Protein AF-A0A1I3EN34-F1 (afdb_monomer_lite)

Sequence (151 aa):
MPMSTQDRLSWRRWNLDYTKRLLANDPESQMARAVLSCWPARIQHALGTRFGLTKDEPTTEPETRTYTAFCHQRNGVGTIWIGTVEVPIRDYREDEQMEAVYQARCACARDWGWHFEAADGSSREDISEIVCMGLAEGDVTIAMWDDTHLE

Radius of gyration: 20.47 Å; chains: 1; bounding box: 42×38×58 Å

Organism: NCBI:txid442341

Structure (mmCIF, N/CA/C/O backbone):
data_AF-A0A1I3EN34-F1
#
_entry.id   AF-A0A1I3EN34-F1
#
loop_
_atom_site.group_PDB
_atom_site.id
_atom_site.type_symbol
_atom_site.label_atom_id
_atom_site.label_alt_id
_atom_site.label_comp_id
_atom_site.label_asym_id
_atom_site.label_entity_id
_atom_site.label_seq_id
_atom_site.pdbx_PDB_ins_code
_atom_site.Cartn_x
_atom_site.Cartn_y
_atom_site.Cartn_z
_atom_site.occupancy
_atom_site.B_iso_or_equiv
_atom_site.auth_seq_id
_atom_site.auth_comp_id
_atom_site.auth_asym_id
_atom_site.auth_atom_id
_atom_site.pdbx_PDB_model_num
ATOM 1 N N . MET A 1 1 ? -18.439 23.605 8.875 1.00 49.09 1 MET A N 1
ATOM 2 C CA . MET A 1 1 ? -17.143 23.901 8.230 1.00 49.09 1 MET A CA 1
ATOM 3 C C . MET A 1 1 ? -16.251 22.680 8.392 1.00 49.09 1 MET A C 1
ATOM 5 O O . MET A 1 1 ? -16.137 22.215 9.522 1.00 49.09 1 MET A O 1
ATOM 9 N N . PRO A 1 2 ? -15.702 22.098 7.316 1.00 56.72 2 PRO A N 1
ATOM 10 C CA . PRO A 1 2 ? -14.771 20.981 7.441 1.00 56.72 2 PRO A CA 1
ATOM 11 C C . PRO A 1 2 ? -13.474 21.462 8.110 1.00 56.72 2 PRO A C 1
ATOM 13 O O . PRO A 1 2 ? -12.905 22.466 7.697 1.00 56.72 2 PRO A O 1
ATOM 16 N N . MET A 1 3 ? -13.023 20.762 9.156 1.00 66.19 3 MET A N 1
ATOM 17 C CA . MET A 1 3 ? -11.712 21.009 9.774 1.00 66.19 3 MET A CA 1
ATOM 18 C C . MET A 1 3 ? -10.597 20.813 8.748 1.00 66.19 3 MET A C 1
ATOM 20 O O . MET A 1 3 ? -10.636 19.826 7.998 1.00 66.19 3 MET A O 1
ATOM 24 N N . SER A 1 4 ? -9.596 21.697 8.784 1.00 77.50 4 SER A N 1
ATOM 25 C CA . SER A 1 4 ? -8.367 21.545 8.008 1.00 77.50 4 SER A CA 1
ATOM 26 C C . SER A 1 4 ? -7.617 20.270 8.416 1.00 77.50 4 SER A C 1
ATOM 28 O O . SER A 1 4 ? -7.781 19.754 9.526 1.00 77.50 4 SER A O 1
ATOM 30 N N . THR A 1 5 ? -6.774 19.738 7.531 1.00 72.75 5 THR A N 1
ATOM 31 C CA . THR A 1 5 ? -5.978 18.527 7.798 1.00 72.75 5 THR A CA 1
ATOM 32 C C . THR A 1 5 ? -5.079 18.690 9.030 1.00 72.75 5 THR A C 1
ATOM 34 O O . THR A 1 5 ? -4.946 17.768 9.836 1.00 72.75 5 THR A O 1
ATOM 37 N N . GLN A 1 6 ? -4.528 19.888 9.236 1.00 74.06 6 GLN A N 1
ATOM 38 C CA . GLN A 1 6 ? -3.679 20.213 10.382 1.00 74.06 6 GLN A CA 1
ATOM 39 C C . GLN A 1 6 ? -4.465 20.250 11.703 1.00 74.06 6 GLN A C 1
ATOM 41 O O . GLN A 1 6 ? -3.983 19.754 12.729 1.00 74.06 6 GLN A O 1
ATOM 46 N N . ASP A 1 7 ? -5.706 20.741 11.672 1.00 73.88 7 ASP A N 1
ATOM 47 C CA . ASP A 1 7 ? -6.599 20.730 12.836 1.00 73.88 7 ASP A CA 1
ATOM 48 C C . ASP A 1 7 ? -7.008 19.302 13.209 1.00 73.88 7 ASP A C 1
ATOM 50 O O . ASP A 1 7 ? -7.019 18.945 14.387 1.00 73.88 7 ASP A O 1
ATOM 54 N N . ARG A 1 8 ? -7.261 18.440 12.212 1.00 73.06 8 ARG A N 1
ATOM 55 C CA . ARG A 1 8 ? -7.584 17.020 12.440 1.00 73.06 8 ARG A CA 1
ATOM 56 C C . ARG A 1 8 ? -6.437 16.273 13.115 1.00 73.06 8 ARG A C 1
ATOM 58 O O . ARG A 1 8 ? -6.676 15.504 14.045 1.00 73.06 8 ARG A O 1
ATOM 65 N N . LEU A 1 9 ? -5.197 16.497 12.678 1.00 74.50 9 LEU A N 1
ATOM 66 C CA . LEU A 1 9 ? -4.012 15.881 13.287 1.00 74.50 9 LEU A CA 1
ATOM 67 C C . LEU A 1 9 ? -3.801 16.360 14.728 1.00 74.50 9 LEU A C 1
ATOM 69 O O . LEU A 1 9 ? -3.559 15.548 15.626 1.00 74.50 9 LEU A O 1
ATOM 73 N N . SER A 1 10 ? -3.952 17.664 14.959 1.00 77.25 10 SER A N 1
ATOM 74 C CA . SER A 1 10 ? -3.831 18.268 16.290 1.00 77.25 10 SER A CA 1
ATOM 75 C C . SER A 1 10 ? -4.893 17.722 17.246 1.00 77.25 10 SER A C 1
ATOM 77 O O . SER A 1 10 ? -4.578 17.318 18.367 1.00 77.25 10 SER A O 1
ATOM 79 N N . TRP A 1 11 ? -6.135 17.613 16.771 1.00 75.38 11 TRP A N 1
ATOM 80 C CA . TRP A 1 11 ? -7.245 17.043 17.525 1.00 75.38 11 TRP A CA 1
ATOM 81 C C . TRP A 1 11 ? -7.026 15.563 17.852 1.00 75.38 11 TRP A C 1
ATOM 83 O O . TRP A 1 11 ? -7.207 15.159 18.999 1.00 75.38 11 TRP A O 1
ATOM 93 N N . ARG A 1 12 ? -6.556 14.756 16.889 1.00 79.69 12 ARG A N 1
ATOM 94 C CA . ARG A 1 12 ? -6.225 13.336 17.118 1.00 79.69 12 ARG A CA 1
ATOM 95 C C . ARG A 1 12 ? -5.159 13.170 18.192 1.00 79.69 12 ARG A C 1
ATOM 97 O O . ARG A 1 12 ? -5.310 12.335 19.081 1.00 79.69 12 ARG A O 1
ATOM 104 N N . ARG A 1 13 ? -4.094 13.971 18.130 1.00 84.50 13 ARG A N 1
ATOM 105 C CA . ARG A 1 13 ? -3.009 13.915 19.115 1.00 84.50 13 ARG A CA 1
ATOM 106 C C . ARG A 1 13 ? -3.510 14.273 20.511 1.00 84.50 13 ARG A C 1
ATOM 108 O O . ARG A 1 13 ? -3.225 13.547 21.461 1.00 84.50 13 ARG A O 1
ATOM 115 N N . TRP A 1 14 ? -4.299 15.341 20.614 1.00 87.12 14 TRP A N 1
ATOM 116 C CA . TRP A 1 14 ? -4.898 15.766 21.876 1.00 87.12 14 TRP A CA 1
ATOM 117 C C . TRP A 1 14 ? -5.820 14.692 22.468 1.00 87.12 14 TRP A C 1
ATOM 119 O O . TRP A 1 14 ? -5.682 14.341 23.639 1.00 87.12 14 TRP A O 1
ATOM 129 N N . ASN A 1 15 ? -6.698 14.102 21.652 1.00 87.50 15 ASN A N 1
ATOM 130 C CA . ASN A 1 15 ? -7.610 13.049 22.101 1.00 87.50 15 ASN A CA 1
ATOM 131 C C . ASN A 1 15 ? -6.872 11.787 22.551 1.00 87.50 15 ASN A C 1
ATOM 133 O O . ASN A 1 15 ? -7.262 11.149 23.533 1.00 87.5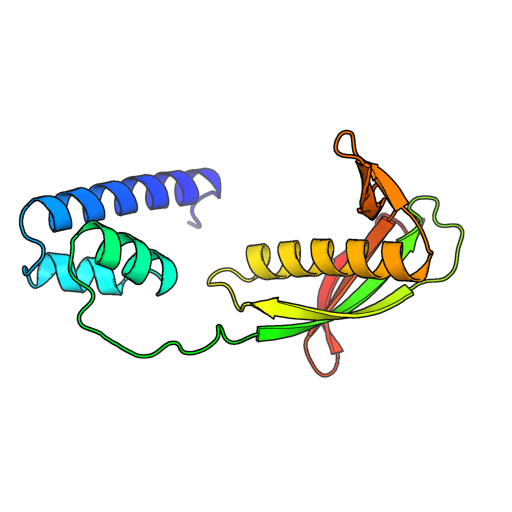0 15 ASN A O 1
ATOM 137 N N . LEU A 1 16 ? -5.798 11.416 21.851 1.00 87.75 16 LEU A N 1
ATOM 138 C CA . LEU A 1 16 ? -4.998 10.251 22.215 1.00 87.75 16 LEU A CA 1
ATOM 139 C C . LEU A 1 16 ? -4.332 10.460 23.578 1.00 87.75 16 LEU A C 1
ATOM 141 O O . LEU A 1 16 ? -4.336 9.560 24.418 1.00 87.75 16 LEU A O 1
ATOM 145 N N . ASP A 1 17 ? -3.791 11.651 23.822 1.00 89.69 17 ASP A N 1
ATOM 146 C CA . ASP A 1 17 ? -3.182 11.983 25.108 1.00 89.69 17 ASP A CA 1
ATOM 147 C C . ASP A 1 17 ? -4.216 12.082 26.235 1.00 89.69 17 ASP A C 1
ATOM 149 O O . ASP A 1 17 ? -3.941 11.636 27.350 1.00 89.69 17 ASP A O 1
ATOM 153 N N . TYR A 1 18 ? -5.425 12.572 25.952 1.00 88.19 18 TYR A N 1
ATOM 154 C CA . TYR A 1 18 ? -6.541 12.532 26.897 1.00 88.19 18 TYR A CA 1
ATOM 155 C C . TYR A 1 18 ? -6.925 11.091 27.268 1.0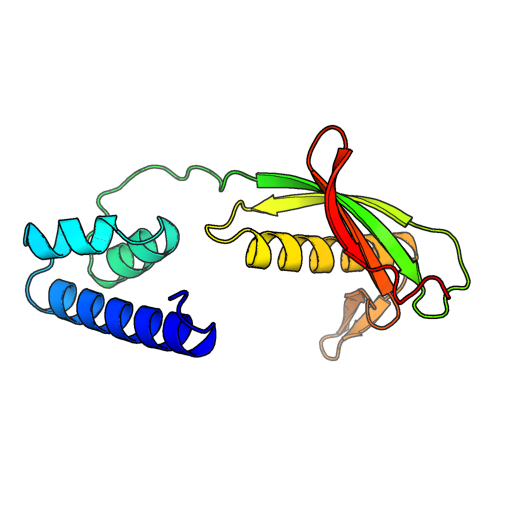0 88.19 18 TYR A C 1
ATOM 157 O O . TYR A 1 18 ? -7.022 10.759 28.449 1.00 88.19 18 TYR A O 1
ATOM 165 N N . THR A 1 19 ? -7.045 10.210 26.273 1.00 88.25 19 THR A N 1
ATOM 166 C CA . THR A 1 19 ? -7.369 8.789 26.484 1.00 88.25 19 THR A CA 1
ATOM 167 C C . THR A 1 19 ? -6.306 8.097 27.332 1.00 88.25 19 THR A C 1
ATOM 169 O O . THR A 1 19 ? -6.636 7.401 28.288 1.00 88.25 19 THR A O 1
ATOM 172 N N . LYS A 1 20 ? -5.016 8.340 27.056 1.00 88.81 20 LYS A N 1
ATOM 173 C CA . LYS A 1 20 ? -3.917 7.817 27.886 1.00 88.81 20 LYS A CA 1
ATOM 174 C C . LYS A 1 20 ? -4.021 8.276 29.340 1.00 88.81 20 LYS A C 1
ATOM 176 O O . LYS A 1 20 ? -3.727 7.488 30.228 1.00 88.81 20 LYS A O 1
ATOM 181 N N . ARG A 1 21 ? -4.412 9.532 29.594 1.00 90.75 21 ARG A N 1
ATOM 182 C CA . ARG A 1 21 ? -4.582 10.054 30.963 1.00 90.75 21 ARG A CA 1
ATOM 183 C C . ARG A 1 21 ? -5.756 9.399 31.682 1.00 90.75 21 ARG A C 1
ATOM 185 O O . ARG A 1 21 ? -5.620 9.070 32.853 1.00 90.75 21 ARG A O 1
ATOM 192 N N . LEU A 1 22 ? -6.876 9.191 30.989 1.00 88.25 22 LEU A N 1
ATOM 193 C CA . LEU A 1 22 ? -8.016 8.459 31.544 1.00 88.25 22 LEU A CA 1
ATOM 194 C C . LEU A 1 22 ? -7.621 7.030 31.922 1.00 88.25 22 LEU A C 1
ATOM 196 O O . LEU A 1 22 ? -7.834 6.631 33.060 1.00 88.25 22 LEU A O 1
ATOM 200 N N . LEU A 1 23 ? -6.975 6.307 31.002 1.00 87.69 23 LEU A N 1
ATOM 201 C CA . LEU A 1 23 ? -6.527 4.931 31.231 1.00 87.69 23 LEU A CA 1
ATOM 202 C C . LEU A 1 23 ? -5.449 4.827 32.318 1.00 87.69 23 LEU A C 1
ATOM 204 O O . LEU A 1 23 ? -5.416 3.846 33.048 1.00 87.69 23 LEU A O 1
ATOM 208 N N . ALA A 1 24 ? -4.577 5.830 32.450 1.00 88.88 24 ALA A N 1
ATOM 209 C CA . ALA A 1 24 ? -3.570 5.866 33.509 1.00 88.88 24 ALA A CA 1
ATOM 210 C C . ALA A 1 24 ? -4.172 6.096 34.904 1.00 88.88 24 ALA A C 1
ATOM 212 O O . ALA A 1 24 ? -3.604 5.630 35.887 1.00 88.88 24 ALA A O 1
ATOM 213 N N . ASN A 1 25 ? -5.285 6.830 34.988 1.00 90.44 25 ASN A N 1
ATOM 214 C CA . ASN A 1 25 ? -5.937 7.151 36.255 1.00 90.44 25 ASN A CA 1
ATOM 215 C C . ASN A 1 25 ? -6.917 6.059 36.697 1.00 90.44 25 ASN A C 1
ATOM 217 O O . ASN A 1 25 ? -6.880 5.641 37.849 1.00 90.44 25 ASN A O 1
ATOM 221 N N . ASP A 1 26 ? -7.804 5.629 35.797 1.00 88.19 26 ASP A N 1
ATOM 222 C CA . ASP A 1 26 ? -8.819 4.609 36.067 1.00 88.19 26 ASP A CA 1
ATOM 223 C C . ASP A 1 26 ? -9.124 3.814 34.781 1.00 88.19 26 ASP A C 1
ATOM 225 O O . ASP A 1 26 ? -10.010 4.188 34.001 1.00 88.19 26 ASP A O 1
ATOM 229 N N . PRO A 1 27 ? -8.379 2.725 34.526 1.00 83.12 27 PRO A N 1
ATOM 230 C CA . PRO A 1 2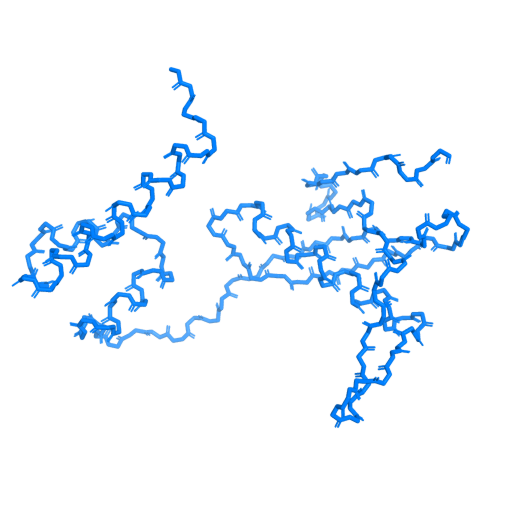7 ? -8.516 1.935 33.305 1.00 83.12 27 PRO A CA 1
ATOM 231 C C . PRO A 1 27 ? -9.827 1.134 33.248 1.00 83.12 27 PRO A C 1
ATOM 233 O O . PRO A 1 27 ? -10.255 0.740 32.162 1.00 83.12 27 PRO A O 1
ATOM 236 N N . GLU A 1 28 ? -10.490 0.903 34.387 1.00 82.88 28 GLU A N 1
ATOM 237 C CA . GLU A 1 28 ? -11.738 0.135 34.448 1.00 82.88 28 GLU A CA 1
ATOM 238 C C . GLU A 1 28 ? -12.999 1.003 34.384 1.00 82.88 28 GLU A C 1
ATOM 240 O O . GLU A 1 28 ? -14.093 0.473 34.163 1.00 82.88 28 GLU A O 1
ATOM 245 N N . SER A 1 29 ? -12.857 2.325 34.509 1.00 87.19 29 SER A N 1
ATOM 246 C CA . SER A 1 29 ? -13.955 3.279 34.368 1.00 87.19 29 SER A CA 1
ATOM 247 C C . SER A 1 29 ? -14.759 3.055 33.085 1.00 87.19 29 SER A C 1
ATOM 249 O O . SER A 1 29 ? -14.206 2.907 31.989 1.00 87.19 29 SER A O 1
ATOM 251 N N . GLN A 1 30 ? -16.089 3.145 33.188 1.00 84.38 30 GLN A N 1
ATOM 252 C CA . GLN A 1 30 ? -16.977 3.143 32.019 1.00 84.38 30 GLN A CA 1
ATOM 253 C C . GLN A 1 30 ? -16.594 4.230 31.008 1.00 84.38 30 GLN A C 1
ATOM 255 O O . GLN A 1 30 ? -16.671 4.003 29.804 1.00 84.38 30 GLN A O 1
ATOM 260 N N . MET A 1 31 ? -16.129 5.388 31.487 1.00 84.25 31 MET A N 1
ATOM 261 C CA . MET A 1 31 ? -15.682 6.478 30.623 1.00 84.25 31 MET A CA 1
ATOM 262 C C . MET A 1 31 ? -14.399 6.107 29.876 1.00 84.25 31 MET A C 1
ATOM 264 O O . MET A 1 31 ? -14.301 6.352 28.677 1.00 84.25 31 MET A O 1
ATOM 268 N N . ALA A 1 32 ? -13.437 5.478 30.553 1.00 84.56 32 ALA A N 1
ATOM 269 C CA . ALA A 1 32 ? -12.195 5.037 29.928 1.00 84.56 32 ALA A CA 1
ATOM 270 C C . ALA A 1 32 ? -12.458 3.969 28.857 1.00 84.56 32 ALA A C 1
ATOM 272 O O . ALA A 1 32 ? -11.925 4.070 27.754 1.00 84.56 32 ALA A O 1
ATOM 273 N N . ARG A 1 33 ? -13.354 3.011 29.132 1.00 82.38 33 ARG A N 1
ATOM 274 C CA . ARG A 1 33 ? -13.780 1.987 28.163 1.00 82.38 33 ARG A CA 1
ATOM 275 C C . ARG A 1 33 ? -14.533 2.583 26.974 1.00 82.38 33 ARG A C 1
ATOM 277 O O . ARG A 1 33 ? -14.242 2.222 25.838 1.00 82.38 33 ARG A O 1
ATOM 284 N N . ALA A 1 34 ? -15.447 3.526 27.213 1.00 83.00 34 ALA A N 1
ATOM 285 C CA . ALA A 1 34 ? -16.179 4.208 26.148 1.00 83.00 34 ALA A CA 1
ATOM 286 C C . ALA A 1 34 ? -15.231 5.001 25.236 1.00 83.00 34 ALA A C 1
ATOM 288 O O . ALA A 1 34 ? -15.271 4.847 24.019 1.00 83.00 34 ALA A O 1
ATOM 289 N N . VAL A 1 35 ? -14.317 5.787 25.813 1.00 85.62 35 VAL A N 1
ATOM 290 C CA . VAL A 1 35 ? -13.330 6.548 25.034 1.00 85.62 35 VAL A CA 1
ATOM 291 C C . VAL A 1 35 ? -12.372 5.613 24.295 1.00 85.62 35 VAL A C 1
ATOM 293 O O . VAL A 1 35 ? -12.069 5.872 23.134 1.00 85.62 35 VAL A O 1
ATOM 296 N N . LEU A 1 36 ? -11.934 4.513 24.919 1.00 85.06 36 LEU A N 1
ATOM 297 C CA . LEU A 1 36 ? -11.113 3.489 24.269 1.00 85.06 36 LEU A CA 1
ATOM 298 C C . LEU A 1 36 ? -11.836 2.885 23.057 1.00 85.06 36 LEU A C 1
ATOM 300 O O . LEU A 1 36 ? -11.241 2.804 21.989 1.00 85.06 36 LEU A O 1
ATOM 304 N N . SER A 1 37 ? -13.123 2.550 23.189 1.00 82.94 37 SER A N 1
ATOM 305 C CA . SER A 1 37 ? -13.927 1.960 22.107 1.00 82.94 37 SER A CA 1
ATOM 306 C C . SER A 1 37 ? -14.115 2.877 20.891 1.00 82.94 37 SER A C 1
ATOM 308 O O . SER A 1 37 ? -14.347 2.393 19.787 1.00 82.94 37 SER A O 1
ATOM 310 N N . CYS A 1 38 ? -13.959 4.194 21.064 1.00 84.75 38 CYS A N 1
ATOM 311 C CA . CYS A 1 38 ? -13.990 5.163 19.966 1.00 84.75 38 CYS A CA 1
ATOM 312 C C . CYS A 1 38 ? -12.704 5.168 19.123 1.00 84.75 38 CYS A C 1
ATOM 314 O O . CYS A 1 38 ? -12.656 5.835 18.087 1.00 84.75 38 CYS A O 1
ATOM 316 N N . TRP A 1 39 ? -11.650 4.479 19.566 1.00 84.38 39 TRP A N 1
ATOM 317 C CA . TRP A 1 39 ? -10.420 4.330 18.798 1.00 84.38 39 TRP A CA 1
ATOM 318 C C . TRP A 1 39 ? -10.472 3.107 17.885 1.00 84.38 39 TRP A C 1
ATOM 320 O O . TRP A 1 39 ? -11.134 2.127 18.204 1.00 84.38 39 TRP A O 1
ATOM 330 N N . PRO A 1 40 ? -9.701 3.102 16.794 1.00 80.69 40 PRO A N 1
ATOM 331 C CA . PRO A 1 40 ? -9.426 1.894 16.032 1.00 80.69 40 PRO A CA 1
ATOM 332 C C . PRO A 1 40 ? -8.898 0.719 16.846 1.00 80.69 40 PRO A C 1
ATOM 334 O O . PRO A 1 40 ? -8.124 0.923 17.786 1.00 80.69 40 PRO A O 1
ATOM 337 N N . ALA A 1 41 ? -9.188 -0.507 16.399 1.00 77.31 41 ALA A N 1
ATOM 338 C CA . ALA A 1 41 ? -8.750 -1.751 17.040 1.00 77.31 41 ALA A CA 1
ATOM 339 C C . ALA A 1 41 ? -7.236 -1.785 17.323 1.00 77.31 41 ALA A C 1
ATOM 341 O O . ALA A 1 41 ? -6.816 -2.212 18.394 1.00 77.31 41 ALA A O 1
ATOM 342 N N . ARG A 1 42 ? -6.395 -1.239 16.430 1.00 79.75 42 ARG A N 1
ATOM 343 C CA . ARG A 1 42 ? -4.939 -1.163 16.658 1.00 79.75 42 ARG A CA 1
ATOM 344 C C . ARG A 1 42 ? -4.569 -0.266 17.839 1.00 79.75 42 ARG A C 1
ATOM 346 O O . ARG A 1 42 ? -3.665 -0.595 18.602 1.00 79.75 42 ARG A O 1
ATOM 353 N N . ILE A 1 43 ? -5.224 0.888 17.972 1.00 83.31 43 ILE A N 1
ATOM 354 C CA . ILE A 1 43 ? -4.976 1.816 19.082 1.00 83.31 43 ILE A CA 1
ATOM 355 C C . ILE A 1 43 ? -5.592 1.257 20.363 1.00 83.31 43 ILE A C 1
ATOM 357 O O . ILE A 1 43 ? -4.952 1.348 21.408 1.00 83.31 43 ILE A O 1
ATOM 361 N N . GLN A 1 44 ? -6.762 0.619 20.277 1.00 85.75 44 GLN A N 1
ATOM 362 C CA . GLN A 1 44 ? -7.347 -0.125 21.390 1.00 85.75 44 GLN A CA 1
ATOM 363 C C . GLN A 1 44 ? -6.390 -1.193 21.904 1.00 85.75 44 GLN A C 1
ATOM 365 O O . GLN A 1 44 ? -6.115 -1.224 23.096 1.00 85.75 44 GLN A O 1
ATOM 370 N N . HIS A 1 45 ? -5.816 -1.997 21.009 1.00 80.81 45 HIS A N 1
ATOM 371 C CA . HIS A 1 45 ? -4.829 -3.013 21.347 1.00 80.81 45 HIS A CA 1
ATOM 372 C C . HIS A 1 45 ? -3.558 -2.382 21.921 1.00 80.81 45 HIS A C 1
ATOM 374 O O . HIS A 1 45 ? -3.134 -2.750 23.004 1.00 80.81 45 HIS A O 1
ATOM 380 N N . ALA A 1 46 ? -2.969 -1.376 21.266 1.00 83.31 46 ALA A N 1
ATOM 381 C CA . ALA A 1 46 ? -1.742 -0.736 21.747 1.00 83.31 46 ALA A CA 1
ATOM 382 C C . ALA A 1 46 ? -1.910 -0.079 23.131 1.00 83.31 46 ALA A C 1
ATOM 384 O O . ALA A 1 46 ? -1.026 -0.183 23.983 1.00 83.31 46 ALA A O 1
ATOM 385 N N . LEU A 1 47 ? -3.038 0.597 23.369 1.00 85.12 47 LEU A N 1
ATOM 386 C CA . LEU A 1 47 ? -3.383 1.142 24.681 1.00 85.12 47 LEU A CA 1
ATOM 387 C C . LEU A 1 47 ? -3.716 0.015 25.664 1.00 85.12 47 LEU A C 1
ATOM 389 O O . LEU A 1 47 ? -3.262 0.050 26.801 1.00 85.12 47 LEU A O 1
ATOM 393 N N . GLY A 1 48 ? -4.435 -1.010 25.220 1.00 81.88 48 GLY A N 1
ATOM 394 C CA . GLY A 1 48 ? -4.814 -2.158 26.027 1.00 81.88 48 GLY A CA 1
ATOM 395 C C . GLY A 1 48 ? -3.606 -2.938 26.535 1.00 81.88 48 GLY A C 1
ATOM 396 O O . GLY A 1 48 ? -3.498 -3.158 27.735 1.00 81.88 48 GLY A O 1
ATOM 397 N N . THR A 1 49 ? -2.639 -3.250 25.671 1.00 81.88 49 THR A N 1
ATOM 398 C CA . THR A 1 49 ? -1.358 -3.863 26.050 1.00 81.88 49 THR A CA 1
ATOM 399 C C . THR A 1 49 ? -0.587 -2.970 27.018 1.00 81.88 49 THR A C 1
ATOM 401 O O . THR A 1 49 ? -0.050 -3.444 28.014 1.00 81.88 49 THR A O 1
ATOM 404 N N . ARG A 1 50 ? -0.548 -1.655 26.763 1.00 84.25 50 ARG A N 1
ATOM 405 C CA . ARG A 1 50 ? 0.199 -0.702 27.597 1.00 84.25 50 ARG A CA 1
ATOM 406 C C . ARG A 1 50 ? -0.385 -0.544 29.004 1.00 84.25 50 ARG A C 1
ATOM 408 O O . ARG A 1 50 ? 0.374 -0.299 29.937 1.00 84.25 50 ARG A O 1
ATOM 415 N N . PHE A 1 51 ? -1.704 -0.638 29.140 1.00 83.31 51 PHE A N 1
ATOM 416 C CA . PHE A 1 51 ? -2.426 -0.443 30.400 1.00 83.31 51 PHE A CA 1
ATOM 417 C C . PHE A 1 51 ? -2.970 -1.754 31.000 1.00 83.31 51 PHE A C 1
ATOM 419 O O . PHE A 1 51 ? -3.722 -1.708 31.966 1.00 83.31 51 PHE A O 1
ATOM 426 N N . GLY A 1 52 ? -2.584 -2.918 30.460 1.00 78.00 52 GLY A N 1
ATOM 427 C CA . GLY A 1 52 ? -2.954 -4.236 30.995 1.00 78.00 52 GLY A CA 1
ATOM 428 C C . GLY A 1 52 ? -4.435 -4.609 30.847 1.00 78.00 52 GLY A C 1
ATOM 429 O O . GLY A 1 52 ? -4.953 -5.371 31.657 1.00 78.00 52 GLY A O 1
ATOM 430 N N . LEU A 1 53 ? -5.128 -4.065 29.842 1.00 73.06 53 LEU A N 1
ATOM 431 C CA . LEU A 1 53 ? -6.570 -4.248 29.617 1.00 73.06 53 LEU A CA 1
ATOM 432 C C . LEU A 1 53 ? -6.923 -5.380 28.644 1.00 73.06 53 LEU A C 1
ATOM 434 O O . LEU A 1 53 ? -8.099 -5.710 28.497 1.00 73.06 53 LEU A O 1
ATOM 438 N N . THR A 1 54 ? -5.942 -5.975 27.966 1.00 61.28 54 THR A N 1
ATOM 439 C CA . THR A 1 54 ? -6.174 -7.114 27.069 1.00 61.28 54 THR A CA 1
ATOM 440 C C . THR A 1 54 ? -6.330 -8.386 27.899 1.00 61.28 54 THR A C 1
ATOM 442 O O . THR A 1 54 ? -5.341 -9.020 28.259 1.00 61.28 54 THR A O 1
ATOM 445 N N . LYS A 1 55 ? -7.574 -8.748 28.227 1.00 55.94 55 LYS A N 1
ATOM 446 C CA . LYS A 1 55 ? -7.922 -10.152 28.469 1.00 55.94 55 LYS A CA 1
ATOM 447 C C . LYS A 1 55 ? -7.969 -10.847 27.111 1.00 55.94 55 LYS A C 1
ATOM 449 O O . LYS A 1 55 ? -8.542 -10.293 26.180 1.00 55.94 55 LYS A O 1
ATOM 454 N N . ASP A 1 56 ? -7.306 -11.992 27.029 1.00 62.72 56 ASP A N 1
ATOM 455 C CA . ASP A 1 56 ? -7.053 -12.779 25.822 1.00 62.72 56 ASP A CA 1
ATOM 456 C C . ASP A 1 56 ? -8.249 -12.835 24.851 1.00 62.72 56 ASP A C 1
ATOM 458 O O . ASP A 1 56 ? -9.311 -13.342 25.206 1.00 62.72 56 ASP A O 1
ATOM 462 N N . GLU A 1 57 ? -8.055 -12.371 23.612 1.00 53.56 57 GLU A N 1
ATOM 463 C CA . GLU A 1 57 ? -8.905 -12.715 22.463 1.00 53.56 57 GLU A CA 1
ATOM 464 C C . GLU A 1 57 ? -8.051 -12.894 21.196 1.00 53.56 57 GLU A C 1
ATOM 466 O O . GLU A 1 57 ? -6.923 -12.395 21.133 1.00 53.56 57 GLU A O 1
ATOM 471 N N . PRO A 1 58 ? -8.532 -13.714 20.243 1.00 49.25 58 PRO A N 1
ATOM 472 C CA . PRO A 1 58 ? -7.698 -14.524 19.373 1.00 49.25 58 PRO A CA 1
ATOM 473 C C . PRO A 1 58 ? -7.007 -13.682 18.305 1.00 49.25 58 PRO A C 1
ATOM 475 O O . PRO A 1 58 ? -7.516 -12.658 17.861 1.00 49.25 58 PRO A O 1
ATOM 478 N N . THR A 1 59 ? -5.849 -14.162 17.860 1.00 48.72 59 THR A N 1
ATOM 479 C CA . THR A 1 59 ? -5.135 -13.700 16.668 1.00 48.72 59 THR A CA 1
ATOM 480 C C . THR A 1 59 ? -6.009 -13.885 15.425 1.00 48.72 59 THR A C 1
ATOM 482 O O . THR A 1 59 ? -5.868 -14.868 14.701 1.00 48.72 59 THR A O 1
ATOM 485 N N . THR A 1 60 ? -6.938 -12.968 15.178 1.00 52.38 60 THR A N 1
ATOM 486 C CA . THR A 1 60 ? -7.496 -12.751 13.847 1.00 52.3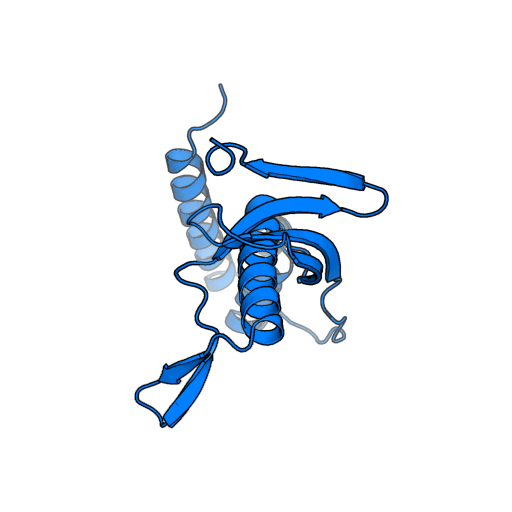8 60 THR A CA 1
ATOM 487 C C . THR A 1 60 ? -6.384 -12.134 13.014 1.00 52.38 60 THR A C 1
ATOM 489 O O . THR A 1 60 ? -5.889 -11.048 13.330 1.00 52.38 60 THR A O 1
ATOM 492 N N . GLU A 1 61 ? -5.929 -12.854 11.989 1.00 58.28 61 GLU A N 1
ATOM 493 C CA . GLU A 1 61 ? -5.057 -12.267 10.975 1.00 58.28 61 GLU A CA 1
ATOM 494 C C . GLU A 1 61 ? -5.704 -10.974 10.459 1.00 58.28 61 GLU A C 1
ATOM 496 O O . GLU A 1 61 ? -6.932 -10.918 10.324 1.00 58.28 61 GLU A O 1
ATOM 501 N N . PRO A 1 62 ? -4.921 -9.903 10.251 1.00 67.19 62 PRO A N 1
ATOM 502 C CA . PRO A 1 62 ? -5.486 -8.640 9.815 1.00 67.19 62 PRO A CA 1
ATOM 503 C C . PRO A 1 62 ? -6.174 -8.855 8.467 1.00 67.19 62 PRO A C 1
ATOM 505 O O . PRO A 1 62 ? -5.529 -9.311 7.526 1.00 67.19 62 PRO A O 1
ATOM 508 N N . GLU A 1 63 ? -7.465 -8.524 8.378 1.00 86.81 63 GLU A N 1
ATOM 509 C CA . GLU A 1 63 ? -8.185 -8.549 7.104 1.00 86.81 63 GLU A CA 1
ATOM 510 C C . GLU A 1 63 ? -7.386 -7.757 6.062 1.00 86.81 63 GLU A C 1
ATOM 512 O O . GLU A 1 63 ? -6.952 -6.629 6.322 1.00 86.81 63 GLU A O 1
ATOM 517 N N . THR A 1 64 ? -7.154 -8.357 4.898 1.00 90.81 64 THR A N 1
ATOM 518 C CA . THR A 1 64 ? -6.432 -7.733 3.790 1.00 90.81 64 THR A CA 1
ATOM 519 C C . THR A 1 64 ? -7.401 -7.284 2.703 1.00 90.81 64 THR A C 1
ATOM 521 O O . THR A 1 64 ? -8.503 -7.814 2.550 1.00 90.81 64 THR A O 1
ATOM 524 N N . ARG A 1 65 ? -6.990 -6.274 1.934 1.00 90.81 65 ARG A N 1
ATOM 525 C CA . ARG A 1 65 ? -7.646 -5.845 0.702 1.00 90.81 65 ARG A CA 1
ATOM 526 C C . ARG A 1 65 ? -6.674 -5.977 -0.460 1.00 90.81 65 ARG A C 1
ATOM 528 O O . ARG A 1 65 ? -5.514 -5.574 -0.360 1.00 90.81 65 ARG A O 1
ATOM 535 N N . THR A 1 66 ? -7.176 -6.507 -1.566 1.00 93.38 66 THR A N 1
ATOM 536 C CA . THR A 1 66 ? -6.426 -6.659 -2.811 1.00 93.38 66 THR A CA 1
ATOM 537 C C . THR A 1 66 ? -6.645 -5.453 -3.719 1.00 93.38 66 THR A C 1
ATOM 539 O O . THR A 1 66 ? -7.781 -5.052 -3.981 1.00 93.38 66 THR A O 1
ATOM 542 N N . TYR A 1 67 ? -5.549 -4.909 -4.239 1.00 94.25 67 TYR A N 1
ATOM 543 C CA . TYR A 1 67 ? -5.532 -3.861 -5.250 1.00 94.25 67 TYR A CA 1
ATOM 544 C C . TYR A 1 67 ? -4.867 -4.365 -6.525 1.00 94.25 67 TYR A C 1
ATOM 546 O O . TYR A 1 67 ? -3.835 -5.026 -6.467 1.00 94.25 67 TYR A O 1
ATOM 554 N N . THR A 1 68 ? -5.422 -4.001 -7.676 1.00 95.62 68 THR A N 1
ATOM 555 C CA . THR A 1 68 ? -4.727 -4.055 -8.965 1.00 95.62 68 THR A CA 1
ATOM 556 C C . THR A 1 68 ? -3.987 -2.739 -9.154 1.00 95.62 68 THR A C 1
ATOM 558 O O . THR A 1 68 ? -4.609 -1.678 -9.182 1.00 95.62 68 THR A O 1
ATOM 561 N N . ALA A 1 69 ? -2.668 -2.799 -9.253 1.00 95.00 69 ALA A N 1
ATOM 562 C CA . ALA A 1 69 ? -1.804 -1.643 -9.396 1.00 95.00 69 ALA A CA 1
ATOM 563 C C . ALA A 1 69 ? -1.253 -1.534 -10.816 1.00 95.00 69 ALA A C 1
ATOM 565 O O . ALA A 1 69 ? -0.968 -2.538 -11.470 1.00 95.00 69 ALA A O 1
ATOM 566 N N . PHE A 1 70 ? -1.073 -0.292 -11.250 1.00 93.94 70 PHE A N 1
ATOM 567 C CA . PHE A 1 70 ? -0.500 0.068 -12.539 1.00 93.94 70 PHE A CA 1
ATOM 568 C C . PHE A 1 70 ? 0.768 0.869 -12.263 1.00 93.94 70 PHE A C 1
ATOM 570 O O . PHE A 1 70 ? 0.706 1.938 -11.651 1.00 93.94 70 PHE A O 1
ATOM 577 N N . CYS A 1 71 ? 1.921 0.341 -12.662 1.00 93.69 71 CYS A N 1
ATOM 578 C CA . CYS A 1 71 ? 3.219 0.978 -12.459 1.00 93.69 71 CYS A CA 1
ATOM 579 C C . CYS A 1 71 ? 3.966 1.129 -13.782 1.00 93.69 71 CYS A C 1
ATOM 581 O O . CYS A 1 71 ? 3.843 0.297 -14.676 1.00 93.69 71 CYS A O 1
ATOM 583 N N . HIS A 1 72 ? 4.767 2.180 -13.906 1.00 91.00 72 HIS A N 1
ATOM 584 C CA . HIS A 1 72 ? 5.643 2.384 -15.054 1.00 91.00 72 HIS A CA 1
ATOM 585 C C . HIS A 1 72 ? 6.930 3.101 -14.634 1.00 91.00 72 HIS A C 1
ATOM 587 O O . HIS A 1 72 ? 7.066 3.576 -13.503 1.00 91.00 72 HIS A O 1
ATOM 593 N N . GLN A 1 73 ? 7.899 3.151 -15.546 1.00 88.94 73 GLN A N 1
ATOM 594 C CA . GLN A 1 73 ? 9.133 3.896 -15.326 1.00 88.94 73 GLN A CA 1
ATOM 595 C C . GLN A 1 73 ? 8.845 5.393 -15.386 1.00 88.94 73 GLN A C 1
ATOM 597 O O . GLN A 1 73 ? 8.130 5.861 -16.271 1.00 88.94 73 GLN A O 1
ATOM 602 N N . ARG A 1 74 ? 9.440 6.155 -14.469 1.00 84.88 74 ARG A N 1
ATOM 603 C CA . ARG A 1 74 ? 9.241 7.602 -14.320 1.00 84.88 74 ARG A CA 1
ATOM 604 C C . ARG A 1 74 ? 9.543 8.398 -15.588 1.00 84.88 74 ARG A C 1
ATOM 606 O O . ARG A 1 74 ? 8.942 9.439 -15.816 1.00 84.88 74 ARG A O 1
ATOM 613 N N . ASN A 1 75 ? 10.469 7.911 -16.408 1.00 80.44 75 ASN A N 1
ATOM 614 C CA . ASN A 1 75 ? 10.812 8.500 -17.702 1.00 80.44 75 ASN A CA 1
ATOM 615 C C . ASN A 1 75 ? 9.711 8.318 -18.771 1.00 80.44 75 ASN A C 1
ATOM 617 O O . ASN A 1 75 ? 9.904 8.773 -19.894 1.00 80.44 75 ASN A O 1
ATOM 621 N N . GLY A 1 76 ? 8.610 7.621 -18.465 1.00 69.62 76 GLY A N 1
ATOM 622 C CA . GLY A 1 76 ? 7.539 7.296 -19.412 1.00 69.62 76 GLY A CA 1
ATOM 623 C C . GLY A 1 76 ? 7.947 6.286 -20.492 1.00 69.62 76 GLY A C 1
ATOM 624 O O . GLY A 1 76 ? 7.132 5.906 -21.329 1.00 69.62 76 GLY A O 1
ATOM 625 N N . VAL A 1 77 ? 9.199 5.821 -20.484 1.00 67.25 77 VAL A N 1
ATOM 626 C CA . VAL A 1 77 ? 9.766 4.918 -21.484 1.00 67.25 77 VAL A CA 1
ATOM 627 C C . VAL A 1 77 ? 9.748 3.504 -20.919 1.00 67.25 77 VAL A C 1
ATOM 629 O O . VAL A 1 77 ? 10.593 3.137 -20.111 1.00 67.25 77 VAL A O 1
ATOM 632 N N . GLY A 1 78 ? 8.792 2.683 -21.348 1.00 68.38 78 GLY A N 1
ATOM 633 C CA . GLY A 1 78 ? 8.757 1.273 -20.968 1.00 68.38 78 GLY A CA 1
ATOM 634 C C . GLY A 1 78 ? 7.373 0.644 -21.030 1.00 68.38 78 GLY A C 1
ATOM 635 O O . GLY A 1 78 ? 6.390 1.264 -21.428 1.00 68.38 78 GLY A O 1
ATOM 636 N N . THR A 1 79 ? 7.311 -0.624 -20.639 1.00 83.38 79 THR A N 1
ATOM 637 C CA . THR A 1 79 ? 6.066 -1.377 -20.469 1.00 83.38 79 THR A CA 1
ATOM 638 C C . THR A 1 79 ? 5.386 -1.001 -19.157 1.00 83.38 79 THR A C 1
ATOM 640 O O . THR A 1 79 ? 6.045 -0.891 -18.125 1.00 83.38 79 THR A O 1
ATOM 643 N N . ILE A 1 80 ? 4.060 -0.855 -19.188 1.00 90.06 80 ILE A N 1
ATOM 644 C CA . ILE A 1 80 ? 3.255 -0.735 -17.970 1.00 90.06 80 ILE A CA 1
ATOM 645 C C . ILE A 1 80 ? 3.249 -2.099 -17.281 1.00 90.06 80 ILE A C 1
ATOM 647 O O . ILE A 1 80 ? 2.854 -3.104 -17.875 1.00 90.06 80 ILE A O 1
ATOM 651 N N . TRP A 1 81 ? 3.683 -2.122 -16.028 1.00 93.19 81 TRP A N 1
ATOM 652 C CA . TRP A 1 81 ? 3.507 -3.257 -15.141 1.00 93.19 81 TRP A CA 1
ATOM 653 C C . TRP A 1 81 ? 2.105 -3.212 -14.536 1.00 93.19 81 TRP A C 1
ATOM 655 O O . TRP A 1 81 ? 1.673 -2.180 -14.016 1.00 93.19 81 TRP A O 1
ATOM 665 N N . ILE A 1 82 ? 1.398 -4.337 -14.611 1.00 94.38 82 ILE A N 1
ATOM 666 C CA . ILE A 1 82 ? 0.068 -4.510 -14.032 1.00 94.38 82 ILE A CA 1
ATOM 667 C C . ILE A 1 82 ? 0.129 -5.738 -13.138 1.00 94.38 82 ILE A C 1
ATOM 669 O O . ILE A 1 82 ? 0.443 -6.832 -13.610 1.00 94.38 82 ILE A O 1
ATOM 673 N N . GLY A 1 83 ? -0.180 -5.569 -11.859 1.00 93.19 83 GLY A N 1
ATOM 674 C CA . GLY A 1 83 ? -0.131 -6.666 -10.902 1.00 93.19 83 GLY A CA 1
ATOM 675 C C . GLY A 1 83 ? -1.005 -6.424 -9.687 1.00 93.19 83 GLY A C 1
ATOM 676 O O . GLY A 1 83 ? -1.496 -5.320 -9.457 1.00 93.19 83 GLY A O 1
ATOM 677 N N . THR A 1 84 ? -1.221 -7.479 -8.909 1.00 94.25 84 THR A N 1
ATOM 678 C CA . THR A 1 84 ? -2.035 -7.422 -7.694 1.00 94.25 84 THR A CA 1
ATOM 679 C C . THR A 1 84 ? -1.165 -7.310 -6.451 1.00 94.25 84 THR A C 1
ATOM 681 O O . THR A 1 84 ? -0.167 -8.020 -6.328 1.00 94.25 84 THR A O 1
ATOM 684 N N . VAL A 1 85 ? -1.574 -6.466 -5.508 1.00 94.00 85 VAL A N 1
ATOM 685 C CA . VAL A 1 85 ? -0.963 -6.343 -4.181 1.00 94.00 85 VAL A CA 1
ATOM 686 C C . VAL A 1 85 ? -2.021 -6.470 -3.100 1.00 94.00 85 VAL A C 1
ATOM 688 O O . VAL A 1 85 ? -3.132 -5.963 -3.240 1.00 94.00 85 VAL A O 1
ATOM 691 N N . GLU A 1 86 ? -1.672 -7.147 -2.016 1.00 93.88 86 GLU A N 1
ATOM 692 C CA . GLU A 1 86 ? -2.530 -7.290 -0.846 1.00 93.88 86 GLU A CA 1
ATOM 693 C C . GLU A 1 86 ? -1.978 -6.432 0.281 1.00 93.88 86 GLU A C 1
ATOM 695 O O . GLU A 1 86 ? -0.794 -6.509 0.614 1.00 93.88 86 GLU A O 1
ATOM 700 N N . VAL A 1 87 ? -2.838 -5.606 0.866 1.00 92.56 87 VAL A N 1
ATOM 701 C CA . VAL A 1 87 ? -2.474 -4.747 1.991 1.00 92.56 87 VAL A CA 1
ATOM 702 C C . VAL A 1 87 ? -3.446 -4.937 3.144 1.00 92.56 87 VAL A C 1
ATOM 704 O O . VAL A 1 87 ? -4.637 -5.137 2.908 1.00 92.56 87 VAL A O 1
ATOM 707 N N . PRO A 1 88 ? -2.985 -4.867 4.402 1.00 90.12 88 PRO A N 1
ATOM 708 C CA . PRO A 1 88 ? -3.881 -4.883 5.550 1.00 90.12 88 PRO A CA 1
ATOM 709 C C . PRO A 1 88 ? -4.875 -3.726 5.474 1.00 90.12 88 PRO A C 1
ATOM 711 O O . PRO A 1 88 ? -4.463 -2.583 5.255 1.00 90.12 88 PRO A O 1
ATOM 714 N N . ILE A 1 89 ? -6.154 -4.004 5.721 1.00 87.69 89 ILE A N 1
ATOM 715 C CA . ILE A 1 89 ? -7.185 -2.973 5.813 1.00 87.69 89 ILE A CA 1
ATOM 716 C C . ILE A 1 89 ? -6.803 -2.008 6.937 1.00 87.69 89 ILE A C 1
ATOM 718 O O . ILE A 1 89 ? -6.488 -2.408 8.065 1.00 87.69 89 ILE A O 1
ATOM 722 N N . ARG A 1 90 ? -6.787 -0.713 6.615 1.00 83.06 90 ARG A N 1
ATOM 723 C CA . ARG A 1 90 ? -6.506 0.358 7.579 1.00 83.06 90 ARG A CA 1
ATOM 724 C C . ARG A 1 90 ? -7.774 1.155 7.852 1.00 83.06 90 ARG A C 1
ATOM 726 O O . ARG A 1 90 ? -8.685 1.215 7.034 1.00 83.06 90 ARG A O 1
ATOM 733 N N . ASP A 1 91 ? -7.787 1.852 8.984 1.00 78.44 91 ASP A N 1
ATOM 734 C CA . ASP A 1 91 ? -8.892 2.750 9.349 1.00 78.44 91 ASP A CA 1
ATOM 735 C C . ASP A 1 91 ? -9.060 3.907 8.357 1.00 78.44 91 ASP A C 1
ATOM 737 O O . ASP A 1 91 ? -10.142 4.478 8.220 1.00 78.44 91 ASP A O 1
ATOM 741 N N . TYR A 1 92 ? -7.969 4.269 7.678 1.00 81.25 92 TYR A N 1
ATOM 742 C CA . TYR A 1 92 ? -7.934 5.326 6.683 1.00 81.25 92 TYR A CA 1
ATOM 743 C C . TYR A 1 92 ? -7.560 4.746 5.326 1.00 81.25 92 TYR A C 1
ATOM 745 O O . TYR A 1 92 ? -6.479 4.186 5.150 1.00 81.25 92 TYR A O 1
ATOM 753 N N . ARG A 1 93 ? -8.456 4.953 4.354 1.00 85.50 93 ARG A N 1
ATOM 754 C CA . ARG A 1 93 ? -8.261 4.569 2.950 1.00 85.50 93 ARG A CA 1
ATOM 755 C C . ARG A 1 93 ? -6.961 5.129 2.366 1.00 85.50 93 ARG A C 1
ATOM 757 O O . ARG A 1 93 ? -6.295 4.418 1.633 1.00 85.50 93 ARG A O 1
ATOM 764 N N . GLU A 1 94 ? -6.576 6.353 2.724 1.00 87.62 94 GLU A N 1
ATOM 765 C CA . GLU A 1 94 ? -5.336 6.983 2.240 1.00 87.62 94 GLU A CA 1
ATOM 766 C C . GLU A 1 94 ? -4.074 6.242 2.715 1.00 87.62 94 GLU A C 1
ATOM 768 O O . GLU A 1 94 ? -3.173 5.996 1.918 1.00 87.62 94 GLU A O 1
ATOM 773 N N . ASP A 1 95 ? -4.019 5.828 3.988 1.00 87.12 95 ASP A N 1
A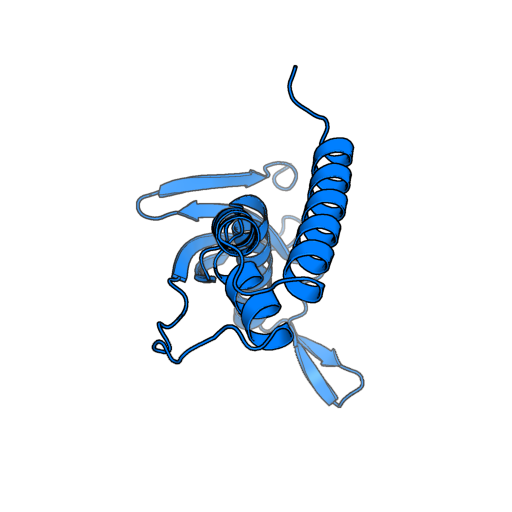TOM 774 C CA . ASP A 1 95 ? -2.880 5.074 4.538 1.00 87.12 95 ASP A CA 1
ATOM 775 C C . ASP A 1 95 ? -2.765 3.694 3.870 1.00 87.12 95 ASP A C 1
ATOM 777 O O . ASP A 1 95 ? -1.673 3.216 3.569 1.00 87.12 95 ASP A O 1
ATOM 781 N N . GLU A 1 96 ? -3.909 3.056 3.628 1.00 90.62 96 GLU A N 1
ATOM 782 C CA . GLU A 1 96 ? -4.001 1.775 2.930 1.00 90.62 96 GLU A CA 1
ATOM 783 C C . GLU A 1 96 ? -3.542 1.882 1.469 1.00 90.62 96 GLU A C 1
ATOM 785 O O . GLU A 1 96 ? -2.749 1.069 1.001 1.00 90.62 96 GLU A O 1
ATOM 790 N N . GLN A 1 97 ? -3.992 2.918 0.759 1.00 92.00 97 GLN A N 1
ATOM 791 C CA . GLN A 1 97 ? -3.591 3.196 -0.619 1.00 92.00 97 GLN A CA 1
ATOM 792 C C . GLN A 1 97 ? -2.101 3.537 -0.724 1.00 92.00 97 GLN A C 1
ATOM 794 O O . GLN A 1 97 ? -1.443 3.102 -1.665 1.00 92.00 97 GLN A O 1
ATOM 799 N N . MET A 1 98 ? -1.544 4.272 0.241 1.00 91.75 98 MET A N 1
ATOM 800 C CA . MET A 1 98 ? -0.115 4.592 0.277 1.00 91.75 98 MET A CA 1
ATOM 801 C C . MET A 1 98 ? 0.745 3.336 0.468 1.00 91.75 98 MET A C 1
ATOM 803 O O . MET A 1 98 ? 1.760 3.177 -0.212 1.00 91.75 98 MET A O 1
ATOM 807 N N . GLU A 1 99 ? 0.315 2.418 1.339 1.00 93.25 99 GLU A N 1
ATOM 808 C CA . GLU A 1 99 ? 0.945 1.102 1.485 1.00 93.25 99 GLU A CA 1
ATOM 809 C C . GLU A 1 99 ? 0.829 0.291 0.188 1.00 93.25 99 GLU A C 1
ATOM 811 O O . GLU A 1 99 ? 1.816 -0.289 -0.260 1.00 93.25 99 GLU A O 1
ATOM 816 N N . ALA A 1 100 ? -0.340 0.293 -0.462 1.00 94.50 100 ALA A N 1
ATOM 817 C CA . ALA A 1 100 ? -0.545 -0.422 -1.722 1.00 94.50 100 ALA A CA 1
ATOM 818 C C . ALA A 1 100 ? 0.351 0.124 -2.843 1.00 94.50 100 ALA A C 1
ATOM 820 O O . ALA A 1 100 ? 0.953 -0.658 -3.574 1.00 94.50 100 ALA A O 1
ATOM 821 N N . VAL A 1 101 ? 0.523 1.447 -2.936 1.00 94.88 101 VAL A N 1
ATOM 822 C CA . VAL A 1 101 ? 1.483 2.079 -3.857 1.00 94.88 101 VAL A CA 1
ATOM 823 C C . VAL A 1 101 ? 2.908 1.627 -3.562 1.00 94.88 101 VAL A C 1
ATOM 825 O O . VAL A 1 101 ? 3.648 1.283 -4.483 1.00 94.88 101 VAL A O 1
ATOM 828 N N . TYR A 1 102 ? 3.313 1.628 -2.292 1.00 94.44 102 TYR A N 1
ATOM 829 C CA . TYR A 1 102 ? 4.655 1.206 -1.908 1.00 94.44 102 TYR A CA 1
ATOM 830 C C . TYR A 1 102 ? 4.910 -0.263 -2.280 1.00 94.44 102 TYR A C 1
ATOM 832 O O . TYR A 1 102 ? 5.878 -0.563 -2.980 1.00 94.44 102 TYR A O 1
ATOM 840 N N . GLN A 1 103 ? 3.998 -1.160 -1.900 1.00 95.06 103 GLN A N 1
ATOM 841 C CA . GLN A 1 103 ? 4.051 -2.587 -2.227 1.00 95.06 103 GLN A CA 1
ATOM 842 C C . GLN A 1 103 ? 4.076 -2.825 -3.741 1.00 95.06 103 GLN A C 1
ATOM 844 O O . GLN A 1 103 ? 4.859 -3.647 -4.219 1.00 95.06 103 GLN A O 1
ATOM 849 N N . ALA A 1 104 ? 3.268 -2.084 -4.504 1.00 95.25 104 ALA A N 1
ATOM 850 C CA . ALA A 1 104 ? 3.219 -2.186 -5.959 1.00 95.25 104 ALA A CA 1
ATOM 851 C C . ALA A 1 104 ? 4.550 -1.793 -6.601 1.00 95.25 104 ALA A C 1
ATOM 853 O O . ALA A 1 104 ? 5.056 -2.519 -7.454 1.00 95.25 104 ALA A O 1
ATOM 854 N N . ARG A 1 105 ? 5.174 -0.702 -6.143 1.00 93.94 105 ARG A N 1
ATOM 855 C CA . ARG A 1 105 ? 6.496 -0.286 -6.631 1.00 93.94 105 ARG A CA 1
ATOM 856 C C . ARG A 1 105 ? 7.566 -1.329 -6.313 1.00 93.94 105 ARG A C 1
ATOM 858 O O . ARG A 1 105 ? 8.356 -1.657 -7.191 1.00 93.94 105 ARG A O 1
ATOM 865 N N . CYS A 1 106 ? 7.564 -1.901 -5.108 1.00 93.31 106 CYS A N 1
ATOM 866 C CA . CYS A 1 106 ? 8.489 -2.981 -4.747 1.00 93.31 106 CYS A CA 1
ATOM 867 C C . CYS A 1 106 ? 8.256 -4.249 -5.587 1.00 93.31 106 CYS A C 1
ATOM 869 O O . CYS A 1 106 ? 9.205 -4.893 -6.027 1.00 93.31 106 CYS A O 1
ATOM 871 N N . ALA A 1 107 ? 7.000 -4.631 -5.833 1.00 92.75 107 ALA A N 1
ATOM 872 C CA . ALA A 1 107 ? 6.669 -5.764 -6.697 1.00 92.75 107 ALA A CA 1
ATOM 873 C C . ALA A 1 107 ? 7.122 -5.529 -8.147 1.00 92.75 107 ALA A C 1
ATOM 875 O O . ALA A 1 107 ? 7.736 -6.411 -8.741 1.00 92.75 107 ALA A O 1
ATOM 876 N N . CYS A 1 108 ? 6.900 -4.322 -8.668 1.00 92.38 108 CYS A N 1
ATOM 877 C CA . CYS A 1 108 ? 7.366 -3.895 -9.982 1.00 92.38 108 CYS A CA 1
ATOM 878 C C . CYS A 1 108 ? 8.900 -3.941 -10.087 1.00 92.38 108 CYS A C 1
ATOM 880 O O . CYS A 1 108 ? 9.433 -4.476 -11.054 1.00 92.38 108 CYS A O 1
ATOM 882 N N . ALA A 1 109 ? 9.620 -3.441 -9.076 1.00 91.69 109 ALA A N 1
ATOM 883 C CA . ALA A 1 109 ? 11.080 -3.504 -9.030 1.00 91.69 109 ALA A CA 1
ATOM 884 C C . ALA A 1 109 ? 11.591 -4.950 -9.060 1.00 91.69 109 ALA A C 1
ATOM 886 O O . ALA A 1 109 ? 12.492 -5.261 -9.834 1.00 91.69 109 ALA A O 1
ATOM 887 N N . ARG A 1 110 ? 10.984 -5.851 -8.271 1.00 90.75 110 ARG A N 1
ATOM 888 C CA . ARG A 1 110 ? 11.323 -7.285 -8.284 1.00 90.75 110 ARG A CA 1
ATOM 889 C C . ARG A 1 110 ? 11.107 -7.916 -9.655 1.00 90.75 110 ARG A C 1
ATOM 891 O O . ARG A 1 110 ? 11.962 -8.669 -10.107 1.00 90.75 110 ARG A O 1
ATOM 898 N N . ASP A 1 111 ? 9.992 -7.606 -10.310 1.00 90.44 111 ASP A N 1
ATOM 899 C CA . ASP A 1 111 ? 9.670 -8.140 -11.637 1.00 90.44 111 ASP A CA 1
ATOM 900 C C . ASP A 1 111 ? 10.664 -7.659 -12.708 1.00 90.44 111 ASP A C 1
ATOM 902 O O . ASP A 1 111 ? 11.090 -8.424 -13.570 1.00 90.44 111 ASP A O 1
ATOM 906 N N . TRP A 1 112 ? 11.115 -6.407 -12.610 1.00 89.56 112 TRP A N 1
ATOM 907 C CA . TRP A 1 112 ? 12.128 -5.843 -13.507 1.00 89.56 112 TRP A CA 1
ATOM 908 C C . TRP A 1 112 ? 13.571 -6.183 -13.117 1.00 89.56 112 TRP A C 1
ATOM 910 O O . TRP A 1 112 ? 14.500 -5.828 -13.846 1.00 89.56 112 TRP A O 1
ATOM 920 N N . GLY A 1 113 ? 13.780 -6.863 -11.987 1.00 88.56 113 GLY A N 1
ATOM 921 C CA . GLY A 1 113 ? 15.108 -7.165 -11.450 1.00 88.56 113 GLY A CA 1
ATOM 922 C C . GLY A 1 113 ? 15.880 -5.921 -11.001 1.00 88.56 113 GLY A C 1
ATOM 923 O O . GLY A 1 113 ? 17.110 -5.903 -11.053 1.00 88.56 113 GLY A O 1
ATOM 924 N N . TRP A 1 114 ? 15.175 -4.862 -10.605 1.00 88.25 114 TRP A N 1
ATOM 925 C CA . TRP A 1 114 ? 15.754 -3.596 -10.167 1.00 88.25 114 TRP A CA 1
ATOM 926 C C . TRP A 1 114 ? 16.064 -3.644 -8.680 1.00 88.25 114 TRP A C 1
ATOM 928 O O . TRP A 1 114 ? 15.178 -3.546 -7.827 1.00 88.25 114 TRP A O 1
ATOM 938 N N . HIS A 1 115 ? 17.349 -3.784 -8.374 1.00 88.50 115 HIS A N 1
ATOM 939 C CA . HIS A 1 115 ? 17.834 -3.874 -7.010 1.00 88.50 115 HIS A CA 1
ATOM 940 C C . HIS A 1 115 ? 19.100 -3.049 -6.802 1.00 88.50 115 HIS A C 1
ATOM 942 O O . HIS A 1 115 ? 19.916 -2.903 -7.711 1.00 88.50 115 HIS A O 1
ATOM 948 N N . PHE A 1 116 ? 19.299 -2.580 -5.574 1.00 84.50 116 PHE A N 1
ATOM 949 C CA . PHE A 1 116 ? 20.557 -2.011 -5.109 1.00 84.50 116 PHE A CA 1
ATOM 950 C C . PHE A 1 116 ? 21.094 -2.805 -3.917 1.00 84.50 116 PHE A C 1
ATOM 952 O O . PHE A 1 116 ? 20.339 -3.419 -3.158 1.00 84.50 116 PHE A O 1
ATOM 959 N N . GLU A 1 117 ? 22.412 -2.790 -3.743 1.00 85.25 117 GLU A N 1
ATOM 960 C CA . GLU A 1 117 ? 23.045 -3.342 -2.549 1.00 85.25 117 GLU A CA 1
ATOM 961 C C . GLU A 1 117 ? 22.947 -2.325 -1.411 1.00 85.25 117 GLU A C 1
ATOM 963 O O . GLU A 1 117 ? 23.469 -1.210 -1.486 1.00 85.25 117 GLU A O 1
ATOM 968 N N . ALA A 1 118 ? 22.243 -2.700 -0.348 1.00 77.00 118 ALA A N 1
ATOM 969 C CA . ALA A 1 118 ? 22.209 -1.928 0.878 1.00 77.00 118 ALA A CA 1
ATOM 970 C C . ALA A 1 118 ? 23.544 -2.055 1.631 1.00 77.00 118 ALA A C 1
ATOM 972 O O . ALA A 1 118 ? 24.305 -3.005 1.460 1.00 77.00 118 ALA A O 1
ATOM 973 N N . ALA A 1 119 ? 23.824 -1.095 2.515 1.00 79.25 119 ALA A N 1
ATOM 974 C CA . ALA A 1 119 ? 25.074 -1.047 3.281 1.00 79.25 119 ALA A CA 1
ATOM 975 C C . ALA A 1 119 ? 25.295 -2.262 4.207 1.00 79.25 119 ALA A C 1
ATOM 977 O O . ALA A 1 119 ? 26.414 -2.495 4.658 1.00 79.25 119 ALA A O 1
ATOM 978 N N . ASP A 1 120 ? 24.239 -3.022 4.500 1.00 79.25 120 ASP A N 1
ATOM 979 C CA . ASP A 1 120 ? 24.277 -4.270 5.266 1.00 79.25 120 ASP A CA 1
ATOM 980 C C . ASP A 1 120 ? 24.537 -5.516 4.393 1.00 79.25 120 ASP A C 1
ATOM 982 O O . ASP A 1 120 ? 24.532 -6.634 4.904 1.00 79.25 120 ASP A O 1
ATOM 986 N N . GLY A 1 121 ? 24.773 -5.336 3.088 1.00 78.44 121 GLY A N 1
ATOM 987 C CA . GLY A 1 121 ? 24.977 -6.415 2.122 1.00 78.44 121 GLY A CA 1
ATOM 988 C C . GLY A 1 121 ? 23.686 -7.099 1.664 1.00 78.44 121 GLY A C 1
ATOM 989 O O . GLY A 1 121 ? 23.755 -8.082 0.928 1.00 78.44 121 GLY A O 1
ATOM 990 N N . SER A 1 122 ? 22.510 -6.614 2.081 1.00 79.50 122 SER A N 1
ATOM 991 C CA . SER A 1 122 ? 21.228 -7.106 1.568 1.00 79.50 122 SER A CA 1
ATOM 992 C C . SER A 1 122 ? 20.881 -6.458 0.226 1.00 79.50 122 SER A C 1
ATOM 994 O O . SER A 1 122 ? 21.152 -5.281 -0.007 1.00 79.50 122 SER A O 1
ATOM 996 N N . SER A 1 123 ? 20.265 -7.226 -0.673 1.00 82.69 123 SER A N 1
ATOM 997 C CA . SER A 1 123 ? 19.693 -6.685 -1.906 1.00 82.69 123 SER A CA 1
ATOM 998 C C . SER A 1 123 ? 18.311 -6.110 -1.601 1.00 82.69 123 SER A C 1
ATOM 1000 O O . SER A 1 123 ? 17.486 -6.790 -0.988 1.00 82.69 123 SER A O 1
ATOM 1002 N N . ARG A 1 124 ? 18.069 -4.856 -1.989 1.00 84.38 124 ARG A N 1
ATOM 1003 C CA . ARG A 1 124 ? 16.787 -4.160 -1.811 1.00 84.38 124 ARG A CA 1
ATOM 1004 C C . ARG A 1 124 ? 16.246 -3.685 -3.143 1.00 84.38 124 ARG A C 1
ATOM 1006 O O . ARG A 1 124 ? 17.013 -3.363 -4.040 1.00 84.38 124 ARG A O 1
ATOM 1013 N N . GLU A 1 125 ? 14.929 -3.632 -3.260 1.00 88.50 125 GLU A N 1
ATOM 1014 C CA . GLU A 1 125 ? 14.224 -3.133 -4.435 1.00 88.50 125 GLU A CA 1
ATOM 1015 C C . GLU A 1 125 ? 14.546 -1.658 -4.702 1.00 88.50 125 GLU A C 1
ATOM 1017 O O . GLU A 1 125 ? 14.315 -0.796 -3.848 1.00 88.50 125 GLU A O 1
ATOM 1022 N N . ASP A 1 126 ? 15.038 -1.353 -5.905 1.00 88.25 126 ASP A N 1
ATOM 1023 C CA . ASP A 1 126 ? 15.190 0.029 -6.355 1.00 88.25 126 ASP A CA 1
ATOM 1024 C C . ASP A 1 126 ? 13.878 0.525 -6.964 1.00 88.25 126 ASP A C 1
ATOM 1026 O O . ASP A 1 126 ? 13.541 0.261 -8.118 1.00 88.25 126 ASP A O 1
ATOM 1030 N N . ILE A 1 127 ? 13.121 1.256 -6.151 1.00 90.75 127 ILE A N 1
ATOM 1031 C CA . ILE A 1 127 ? 11.833 1.830 -6.542 1.00 90.75 127 ILE A CA 1
ATOM 1032 C C . ILE A 1 127 ? 11.934 3.299 -6.969 1.00 90.75 127 ILE A C 1
ATOM 1034 O O . ILE A 1 127 ? 10.904 3.910 -7.257 1.00 90.75 127 ILE A O 1
ATOM 1038 N N . SER A 1 128 ? 13.129 3.901 -6.958 1.00 88.25 128 SER A N 1
ATOM 1039 C CA . SER A 1 128 ? 13.322 5.355 -7.106 1.00 88.25 128 SER A CA 1
ATOM 1040 C C . SER A 1 128 ? 12.759 5.909 -8.420 1.00 88.25 128 SER A C 1
ATOM 1042 O O . SER A 1 128 ? 12.102 6.952 -8.415 1.00 88.25 128 SER A O 1
ATOM 1044 N N . GLU A 1 129 ? 12.918 5.151 -9.503 1.00 89.06 129 GLU A N 1
ATOM 1045 C CA . GLU A 1 129 ? 12.445 5.481 -10.851 1.00 89.06 129 GLU A CA 1
ATOM 1046 C C . GLU A 1 129 ? 11.126 4.781 -11.227 1.00 89.06 129 GLU A C 1
ATOM 1048 O O . GLU A 1 129 ? 10.737 4.771 -12.393 1.00 89.06 129 GLU A O 1
ATOM 1053 N N . ILE A 1 130 ? 10.415 4.199 -10.255 1.00 90.94 130 ILE A N 1
ATOM 1054 C CA . ILE A 1 130 ? 9.120 3.539 -10.472 1.00 90.94 130 ILE A CA 1
ATOM 1055 C C . ILE A 1 130 ? 7.996 4.431 -9.959 1.00 90.94 130 ILE A C 1
ATOM 1057 O O . ILE A 1 130 ? 7.979 4.817 -8.787 1.00 90.94 130 ILE A O 1
ATOM 1061 N N . VAL A 1 131 ? 7.023 4.696 -10.824 1.00 91.50 131 VAL A N 1
ATOM 1062 C CA . VAL A 1 131 ? 5.810 5.457 -10.528 1.00 91.50 131 VAL A CA 1
ATOM 1063 C C . VAL A 1 131 ? 4.614 4.513 -10.536 1.00 91.50 131 VAL A C 1
ATOM 1065 O O . VAL A 1 131 ? 4.458 3.719 -11.460 1.00 91.50 131 VAL A O 1
ATOM 1068 N N . CYS A 1 132 ? 3.756 4.611 -9.518 1.00 92.06 132 CYS A N 1
ATOM 1069 C CA . CYS A 1 132 ? 2.455 3.945 -9.499 1.00 92.06 132 CYS A CA 1
ATOM 1070 C C . CYS A 1 132 ? 1.394 4.937 -9.979 1.00 92.06 132 CYS A C 1
ATOM 1072 O O . CYS A 1 132 ? 1.000 5.822 -9.224 1.00 92.06 132 CYS A O 1
ATOM 1074 N N . MET A 1 133 ? 0.946 4.789 -11.223 1.00 91.31 133 MET A N 1
ATOM 1075 C CA . MET A 1 133 ? -0.026 5.692 -11.852 1.00 91.31 133 MET A CA 1
ATOM 1076 C C . MET A 1 133 ? -1.465 5.428 -11.399 1.00 91.31 133 MET A C 1
ATOM 1078 O O . MET A 1 133 ? -2.329 6.283 -11.551 1.00 91.31 133 MET A O 1
ATOM 1082 N N . GLY A 1 134 ? -1.758 4.250 -10.842 1.00 92.44 134 GLY A N 1
ATOM 1083 C CA . GLY A 1 134 ? -3.110 3.978 -10.375 1.00 92.44 134 GLY A CA 1
ATOM 1084 C C . GLY A 1 134 ? -3.270 2.709 -9.559 1.00 92.44 134 GLY A C 1
ATOM 1085 O O . GLY A 1 134 ? -2.471 1.776 -9.649 1.00 92.44 134 GLY A O 1
ATOM 1086 N N . LEU A 1 135 ? -4.351 2.693 -8.780 1.00 94.31 135 LEU A N 1
ATOM 1087 C CA . LEU A 1 135 ? -4.840 1.546 -8.026 1.00 94.31 135 LEU A CA 1
ATOM 1088 C C . LEU A 1 135 ? -6.322 1.330 -8.333 1.00 94.31 135 LEU A C 1
ATOM 1090 O O . LEU A 1 135 ? -7.116 2.272 -8.271 1.00 94.31 135 LEU A O 1
ATOM 1094 N N . ALA A 1 136 ? -6.704 0.083 -8.584 1.00 93.94 136 ALA A N 1
ATOM 1095 C CA . ALA A 1 136 ? -8.089 -0.354 -8.685 1.00 93.94 136 ALA A CA 1
ATOM 1096 C C . ALA A 1 136 ? -8.399 -1.412 -7.618 1.00 93.94 136 ALA A C 1
ATOM 1098 O O . ALA A 1 136 ? -7.604 -2.315 -7.376 1.00 93.94 136 ALA A O 1
ATOM 1099 N N . GLU A 1 137 ? -9.554 -1.300 -6.975 1.00 90.88 137 GLU A N 1
ATOM 1100 C CA 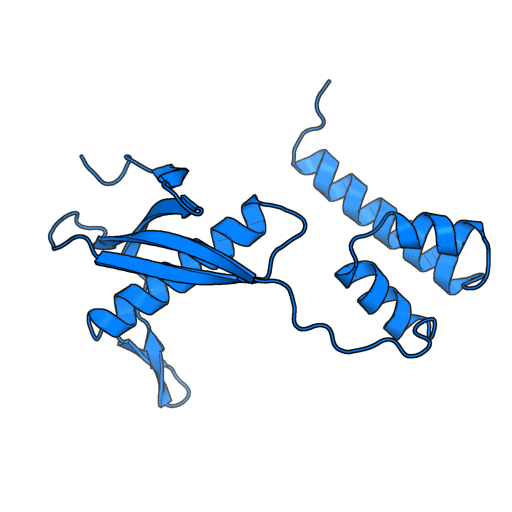. GLU A 1 137 ? -10.073 -2.264 -6.003 1.00 90.88 137 GLU A CA 1
ATOM 1101 C C . GLU A 1 137 ? -11.117 -3.174 -6.663 1.00 90.88 137 GLU A C 1
ATOM 1103 O O . GLU A 1 137 ? -12.004 -2.693 -7.377 1.00 90.88 137 GLU A O 1
ATOM 1108 N N . GLY A 1 138 ? -11.038 -4.479 -6.375 1.00 77.75 138 GLY A N 1
ATOM 1109 C CA . GLY A 1 138 ? -12.027 -5.470 -6.808 1.00 77.75 138 GLY A CA 1
ATOM 1110 C C . GLY A 1 138 ? -12.265 -5.459 -8.321 1.00 77.75 138 GLY A C 1
ATOM 1111 O O . GLY A 1 138 ? -11.318 -5.398 -9.105 1.00 77.75 138 GLY A O 1
ATOM 1112 N N . ASP A 1 139 ? -13.538 -5.469 -8.720 1.00 67.75 139 ASP A N 1
ATOM 1113 C CA . ASP A 1 139 ? -13.985 -5.462 -10.119 1.00 67.75 139 ASP A CA 1
ATOM 1114 C C . ASP A 1 139 ? -13.883 -4.066 -10.770 1.00 67.75 139 ASP A C 1
ATOM 1116 O O . ASP A 1 139 ? -14.832 -3.579 -11.381 1.00 67.75 139 ASP A O 1
ATOM 1120 N N . VAL A 1 140 ? -12.707 -3.430 -10.704 1.00 67.38 140 VAL A N 1
ATOM 1121 C CA . VAL A 1 140 ? -12.356 -2.203 -11.458 1.00 67.38 140 VAL A CA 1
ATOM 1122 C C . VAL A 1 140 ? -12.821 -0.874 -10.824 1.00 67.38 140 VAL A C 1
ATOM 1124 O O . VAL A 1 140 ? -12.958 0.139 -11.509 1.00 67.38 140 VAL A O 1
ATOM 1127 N N . THR A 1 141 ? -13.012 -0.802 -9.501 1.00 85.81 141 THR A N 1
ATOM 1128 C CA . THR A 1 141 ? -13.239 0.509 -8.857 1.00 85.81 141 THR A CA 1
ATOM 1129 C C . THR A 1 141 ? -11.919 1.269 -8.751 1.00 85.81 141 THR A C 1
ATOM 1131 O O . THR A 1 141 ? -11.045 0.872 -7.984 1.00 85.81 141 THR A O 1
ATOM 1134 N N . ILE A 1 142 ? -11.761 2.368 -9.499 1.00 87.38 142 ILE A N 1
ATOM 1135 C CA . ILE A 1 142 ? -10.548 3.200 -9.443 1.00 87.38 142 ILE A CA 1
ATOM 1136 C C . ILE A 1 142 ? -10.461 3.856 -8.062 1.00 87.38 142 ILE A C 1
ATOM 1138 O O . ILE A 1 142 ? -11.259 4.724 -7.713 1.00 87.38 142 ILE A O 1
ATOM 1142 N N . ALA A 1 143 ? -9.485 3.416 -7.275 1.00 85.31 143 ALA A N 1
ATOM 1143 C CA . ALA A 1 143 ? -9.225 3.909 -5.932 1.00 85.31 143 ALA A CA 1
ATOM 1144 C C . ALA A 1 143 ? -8.309 5.142 -5.951 1.00 85.31 143 ALA A C 1
ATOM 1146 O O . ALA A 1 143 ? -8.440 6.020 -5.100 1.00 85.31 143 ALA A O 1
ATOM 1147 N N . MET A 1 144 ? -7.395 5.196 -6.922 1.00 88.75 144 MET A N 1
ATOM 1148 C CA . MET A 1 144 ? -6.468 6.300 -7.155 1.00 88.75 144 MET A CA 1
ATOM 1149 C C . MET A 1 144 ? -6.012 6.283 -8.613 1.00 88.75 144 MET A C 1
ATOM 1151 O O . MET A 1 144 ? -5.798 5.208 -9.177 1.00 88.75 144 MET A O 1
ATOM 1155 N N . TRP A 1 145 ? -5.834 7.469 -9.191 1.00 89.88 145 TRP A N 1
ATOM 1156 C CA . TRP A 1 145 ? -5.247 7.655 -10.512 1.00 89.88 145 TRP A CA 1
ATOM 1157 C C . TRP A 1 145 ? -4.446 8.956 -10.551 1.00 89.88 145 TRP A C 1
ATOM 1159 O O . TRP A 1 145 ? -4.930 9.979 -10.067 1.00 89.88 145 TRP A O 1
ATOM 1169 N N . ASP A 1 146 ? -3.249 8.896 -11.120 1.00 83.25 146 ASP A N 1
ATOM 1170 C CA . ASP A 1 146 ? -2.356 10.024 -11.353 1.00 83.25 146 ASP A CA 1
ATOM 1171 C C . ASP A 1 146 ? -1.896 9.995 -12.817 1.00 83.25 146 ASP A C 1
ATOM 1173 O O . ASP A 1 146 ? -1.152 9.109 -13.243 1.00 83.25 146 ASP A O 1
ATOM 1177 N N . ASP A 1 147 ? -2.393 10.951 -13.598 1.00 78.00 147 ASP A N 1
ATOM 1178 C CA . ASP A 1 147 ? -2.116 11.122 -15.023 1.00 78.00 147 ASP A CA 1
ATOM 1179 C C . ASP A 1 147 ? -0.955 12.086 -15.303 1.00 78.00 147 ASP A C 1
ATOM 1181 O O . ASP A 1 147 ? -0.544 12.221 -16.455 1.00 78.00 147 ASP A O 1
ATOM 1185 N N . THR A 1 148 ? -0.352 12.686 -14.271 1.00 74.69 148 THR A N 1
ATOM 1186 C CA . THR A 1 148 ? 0.743 13.665 -14.421 1.00 74.69 148 THR A CA 1
ATOM 1187 C C . THR A 1 148 ? 2.025 13.082 -15.022 1.00 74.69 148 THR A C 1
ATOM 1189 O O . THR A 1 148 ? 2.953 13.815 -15.363 1.00 74.69 148 THR A O 1
ATOM 1192 N N . HIS A 1 149 ? 2.084 11.761 -15.167 1.00 64.31 149 HIS A N 1
ATOM 1193 C CA . HIS A 1 149 ? 3.233 11.013 -15.661 1.00 64.31 149 HIS A CA 1
ATOM 1194 C C . HIS A 1 149 ? 3.050 10.456 -17.085 1.00 64.31 149 HIS A C 1
ATOM 1196 O O . HIS A 1 149 ? 3.900 9.695 -17.549 1.00 64.31 149 HIS A O 1
ATOM 1202 N N . LEU A 1 150 ? 1.951 10.813 -17.764 1.00 60.19 150 LEU A N 1
ATOM 1203 C CA . LEU A 1 150 ? 1.598 10.345 -19.112 1.00 60.19 150 LEU A CA 1
ATOM 1204 C C . LEU A 1 150 ? 1.814 11.391 -20.229 1.00 60.19 150 LEU A C 1
ATOM 1206 O O . LEU A 1 150 ? 1.453 11.108 -21.373 1.00 60.19 150 LEU A O 1
ATOM 1210 N N . GLU A 1 151 ? 2.372 12.568 -19.919 1.00 54.78 151 GLU A N 1
ATOM 1211 C CA . GLU A 1 151 ? 2.654 13.650 -20.890 1.00 54.78 151 GLU A CA 1
ATOM 1212 C C . GLU A 1 151 ? 4.049 13.576 -21.530 1.00 54.78 151 GLU A C 1
ATOM 1214 O O . GLU A 1 151 ? 5.045 13.357 -20.800 1.00 54.78 151 GLU A O 1
#

Foldseek 3Di:
DDDDPVRVVVVVVVLLVVLLVCLVVPVPDPVNVVSLVPDDPVSNVVSCVVSVNDDDDDPDPQDKFKKWWWKDFLQLPDDIDTDIDIFGDDPDLVVRVVVRFVRVLQVVQVVVVAWDQDPVRDTGRDSPRMGTQFIAGDPGRTSDGHCVRVD

pLDDT: mean 83.06, std 10.82, range [48.72, 95.62]

Secondary structure (DSSP, 8-state):
-PPPHHHHHHHHHHHHHHHHHHHHH-TTSHHHHHHHHTS-HHHHHHHHHHHT--------PPPEEEEEEEEEETTS-SPPEEEEEEEE--SSHHHHHHHHHHHHHHHHHHHHT-EEE-TTS-EEE--TTEEEEEEEETTTEEEEE--TT--